Protein AF-A0A5N6YBU3-F1 (afdb_monomer_lite)

Foldseek 3Di:
DDDDDDVVNVVPCCPDDPPPDPWDHGFDDDDDPVQVVQQPDFAFDQDPVGTPTHGDGDDDDDACDPPQNVHWPPDDPLPDDDADAPDDADADPVRFRKDKDKDKDCFWDWGADPVGDTDTGGDHIAMWMWMFGNVQRHDPVSNTPVRIPDIDHDDD

Organism: NCBI:txid656916

Secondary structure (DSSP, 8-state):
------HHHHHT---S-SSSSTTS----PPPPHHHHHHHHSPBP-EETTEE--B--------TTSTTTTTS-----GGG-----TT------TTS--EEEEEEEE-SEEEEE-TT--EEEEE-PPEEEEEEEEGGG-SSGGG-SGGGEEEEE----

pLDDT: mean 75.29, std 13.77, range [30.97, 90.88]

Radius of gyration: 18.03 Å; chains: 1; bounding box: 39×41×57 Å

Structure (mmCIF, N/CA/C/O backbone):
data_AF-A0A5N6YBU3-F1
#
_entry.id   AF-A0A5N6YBU3-F1
#
loop_
_atom_site.group_PDB
_atom_site.id
_atom_site.type_symbol
_atom_site.label_atom_id
_atom_site.label_alt_id
_atom_site.label_comp_id
_atom_site.label_asym_id
_atom_site.label_entity_id
_atom_site.label_seq_id
_atom_site.pdbx_PDB_ins_code
_atom_site.Cartn_x
_atom_site.Cartn_y
_atom_site.Cartn_z
_atom_site.occupancy
_atom_site.B_iso_or_equiv
_atom_site.auth_seq_id
_atom_site.auth_comp_id
_atom_site.auth_asym_id
_atom_site.auth_atom_id
_atom_site.pdbx_PDB_model_num
ATOM 1 N N . MET A 1 1 ? 12.226 -2.577 -41.104 1.00 34.66 1 MET A N 1
ATOM 2 C CA . MET A 1 1 ? 11.332 -1.721 -40.291 1.00 34.66 1 MET A CA 1
ATOM 3 C C . MET A 1 1 ? 10.683 -2.588 -39.222 1.00 34.66 1 MET A C 1
ATOM 5 O O . MET A 1 1 ? 9.949 -3.498 -39.582 1.00 34.66 1 MET A O 1
ATOM 9 N N . ARG A 1 2 ? 11.008 -2.399 -37.935 1.00 35.09 2 ARG A N 1
ATOM 10 C CA . ARG A 1 2 ? 10.290 -3.079 -36.840 1.00 35.09 2 ARG A CA 1
ATOM 11 C C . ARG A 1 2 ? 8.996 -2.299 -36.559 1.00 35.09 2 ARG A C 1
ATOM 13 O O . ARG A 1 2 ? 9.067 -1.072 -36.527 1.00 35.09 2 ARG A O 1
ATOM 20 N N . PRO A 1 3 ? 7.840 -2.957 -36.374 1.00 42.84 3 PRO A N 1
ATOM 21 C CA . PRO A 1 3 ? 6.602 -2.249 -36.081 1.00 42.84 3 PRO A CA 1
ATOM 22 C C . PRO A 1 3 ? 6.704 -1.589 -34.701 1.00 42.84 3 PRO A C 1
ATOM 24 O O . PRO A 1 3 ? 7.035 -2.251 -33.715 1.00 42.84 3 PRO A O 1
ATOM 27 N N . MET A 1 4 ? 6.434 -0.283 -34.640 1.00 42.78 4 MET A N 1
ATOM 28 C CA . MET A 1 4 ? 6.252 0.440 -33.382 1.00 42.78 4 MET A CA 1
ATOM 29 C C . MET A 1 4 ? 5.057 -0.175 -32.651 1.00 42.78 4 MET A C 1
ATOM 31 O O . MET A 1 4 ? 3.922 -0.111 -33.120 1.00 42.78 4 MET A O 1
ATOM 35 N N . ARG A 1 5 ? 5.319 -0.816 -31.511 1.00 48.50 5 ARG A N 1
ATOM 36 C CA . ARG A 1 5 ? 4.268 -1.303 -30.616 1.00 48.50 5 ARG A CA 1
ATOM 37 C C . ARG A 1 5 ? 3.569 -0.093 -30.000 1.00 48.50 5 ARG A C 1
ATOM 39 O O . ARG A 1 5 ? 4.197 0.691 -29.300 1.00 48.50 5 ARG A O 1
ATOM 46 N N . THR A 1 6 ? 2.277 0.055 -30.266 1.00 50.62 6 THR A N 1
ATOM 47 C CA . THR A 1 6 ? 1.421 1.091 -29.673 1.00 50.62 6 THR A CA 1
ATOM 48 C C . THR A 1 6 ? 1.274 0.875 -28.165 1.00 50.62 6 THR A C 1
ATOM 50 O O . THR A 1 6 ? 1.228 -0.273 -27.719 1.00 50.62 6 THR A O 1
ATOM 53 N N . VAL A 1 7 ? 1.115 1.947 -27.382 1.00 52.50 7 VAL A N 1
ATOM 54 C CA . VAL A 1 7 ? 0.921 1.913 -25.913 1.00 52.50 7 VAL A CA 1
ATOM 55 C C . VAL A 1 7 ? -0.183 0.931 -25.491 1.00 52.50 7 VAL A C 1
ATOM 57 O O . VAL A 1 7 ? 0.014 0.148 -24.567 1.00 52.50 7 VAL A O 1
ATOM 60 N N . ASN A 1 8 ? -1.279 0.839 -26.255 1.00 48.62 8 ASN A N 1
ATOM 61 C CA . ASN A 1 8 ? -2.360 -0.134 -26.016 1.00 48.62 8 ASN A CA 1
ATOM 62 C C . ASN A 1 8 ? -1.914 -1.605 -26.068 1.00 48.62 8 ASN A C 1
ATOM 64 O O . ASN A 1 8 ? -2.461 -2.449 -25.360 1.00 48.62 8 ASN A O 1
ATOM 68 N N . SER A 1 9 ? -0.911 -1.930 -26.888 1.00 50.41 9 SER A N 1
ATOM 69 C CA . SER A 1 9 ? -0.344 -3.285 -26.941 1.00 50.41 9 SER A CA 1
ATOM 70 C C . SER A 1 9 ? 0.553 -3.583 -25.737 1.00 50.41 9 SER A C 1
ATOM 72 O O . SER A 1 9 ? 0.762 -4.745 -25.401 1.00 50.41 9 SER A O 1
ATOM 74 N N . TYR A 1 10 ? 1.064 -2.541 -25.077 1.00 53.28 10 TYR A N 1
ATOM 75 C CA . TYR A 1 10 ? 1.872 -2.644 -23.867 1.00 53.28 10 TYR A CA 1
ATOM 76 C C . TYR A 1 10 ? 0.987 -2.719 -22.616 1.00 53.28 10 TYR A C 1
ATOM 78 O O . TYR A 1 10 ? 1.181 -3.608 -21.795 1.00 53.28 10 TYR A O 1
ATOM 86 N N . ALA A 1 11 ? -0.053 -1.881 -22.533 1.00 53.53 11 ALA A N 1
ATOM 87 C CA . ALA A 1 11 ? -1.015 -1.844 -21.424 1.00 53.53 11 ALA A CA 1
ATOM 88 C C . ALA A 1 11 ? -1.747 -3.187 -21.198 1.00 53.53 11 ALA A C 1
ATOM 90 O O . ALA A 1 11 ? -2.041 -3.579 -20.063 1.00 53.53 11 ALA A O 1
ATOM 91 N N . ASN A 1 12 ? -2.000 -3.928 -22.283 1.00 51.22 12 ASN A N 1
ATOM 92 C CA . ASN A 1 12 ? -2.647 -5.242 -22.240 1.00 51.22 12 ASN A CA 1
ATOM 93 C C . ASN A 1 12 ? -1.668 -6.420 -22.118 1.00 51.22 12 ASN A C 1
ATOM 95 O O . ASN A 1 12 ? -2.099 -7.556 -21.931 1.00 51.22 12 ASN A O 1
ATOM 99 N N . ASN A 1 13 ? -0.359 -6.179 -22.197 1.00 54.16 13 ASN A N 1
ATOM 100 C CA . ASN A 1 13 ? 0.655 -7.221 -22.084 1.00 54.16 13 ASN A CA 1
ATOM 101 C C . ASN A 1 13 ? 1.169 -7.285 -20.643 1.00 54.16 13 ASN A C 1
ATOM 103 O O . ASN A 1 13 ? 2.253 -6.797 -20.328 1.00 54.16 13 ASN A O 1
ATOM 107 N N . ILE A 1 14 ? 0.354 -7.871 -19.764 1.00 58.41 14 ILE A N 1
ATOM 108 C CA . ILE A 1 14 ? 0.731 -8.132 -18.372 1.00 58.41 14 ILE A CA 1
ATOM 109 C C . ILE A 1 14 ? 1.801 -9.222 -18.378 1.00 58.41 14 ILE A C 1
ATOM 111 O O . ILE A 1 14 ? 1.506 -10.398 -18.577 1.00 58.41 14 ILE A O 1
ATOM 115 N N . ARG A 1 15 ? 3.061 -8.835 -18.184 1.00 59.09 15 ARG A N 1
ATOM 116 C CA . ARG A 1 15 ? 4.193 -9.775 -18.226 1.00 59.09 15 ARG A CA 1
ATOM 117 C C . ARG A 1 15 ? 4.439 -10.474 -16.901 1.00 59.09 15 ARG A C 1
ATOM 119 O O . ARG A 1 15 ? 5.035 -11.548 -16.876 1.00 59.09 15 ARG A O 1
ATOM 126 N N . VAL A 1 16 ? 4.003 -9.855 -15.809 1.00 61.69 16 VAL A N 1
ATOM 127 C CA . VAL A 1 16 ? 4.132 -10.388 -14.458 1.00 61.69 16 VAL A CA 1
ATOM 128 C C . VAL A 1 16 ? 2.819 -10.137 -13.733 1.00 61.69 16 VAL A C 1
ATOM 130 O O . VAL A 1 16 ? 2.404 -8.995 -13.568 1.00 61.69 16 VAL A O 1
ATOM 133 N N . THR A 1 17 ? 2.144 -11.210 -13.328 1.00 65.88 17 THR A N 1
ATOM 134 C CA . THR A 1 17 ? 0.885 -11.126 -12.584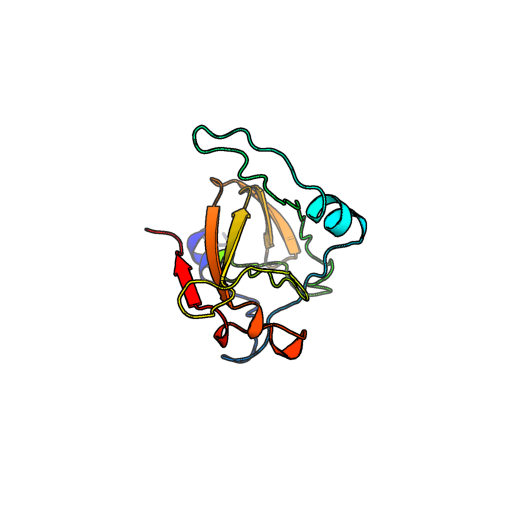 1.00 65.88 17 THR A CA 1
ATOM 135 C C . THR A 1 17 ? 1.106 -11.607 -11.162 1.00 65.88 17 THR A C 1
ATOM 137 O O . THR A 1 17 ? 1.586 -12.721 -10.930 1.00 65.88 17 THR A O 1
ATOM 140 N N . TRP A 1 18 ? 0.733 -10.754 -10.215 1.00 65.94 18 TRP A N 1
ATOM 141 C CA . TRP A 1 18 ? 0.661 -11.076 -8.800 1.00 65.94 18 TRP A CA 1
ATOM 142 C C . TRP A 1 18 ? -0.767 -10.816 -8.313 1.00 65.94 18 TRP A C 1
ATOM 144 O O . TRP A 1 18 ? -1.363 -9.825 -8.732 1.00 65.94 18 TRP A O 1
ATOM 154 N N . PRO A 1 19 ? -1.310 -11.649 -7.417 1.00 65.94 19 PRO A N 1
ATOM 155 C CA . PRO A 1 19 ? -0.798 -12.960 -7.018 1.00 65.94 19 PRO A CA 1
ATOM 156 C C . PRO A 1 19 ? -0.753 -13.962 -8.187 1.00 65.94 19 PRO A C 1
ATOM 158 O O . PRO A 1 19 ? -1.570 -13.907 -9.099 1.00 65.94 19 PRO A O 1
ATOM 161 N N . ARG A 1 20 ? 0.183 -14.924 -8.159 1.00 66.00 20 ARG A N 1
ATOM 162 C CA . ARG A 1 20 ? 0.246 -15.995 -9.184 1.00 66.00 20 ARG A CA 1
ATOM 163 C C . ARG A 1 20 ? -0.940 -16.966 -9.121 1.00 66.00 20 ARG A C 1
ATOM 165 O O . ARG A 1 20 ? -1.159 -17.732 -10.052 1.00 66.00 20 ARG A O 1
ATOM 172 N N . LYS A 1 21 ? -1.655 -16.978 -7.996 1.00 66.56 21 LYS A N 1
ATOM 173 C CA . LYS A 1 21 ? -2.873 -17.757 -7.763 1.00 66.56 21 LYS A CA 1
ATOM 174 C C . LYS A 1 21 ? -4.013 -16.778 -7.533 1.00 66.56 21 LYS A C 1
ATOM 176 O O . LYS A 1 21 ? -3.800 -15.780 -6.861 1.00 66.56 21 LYS A O 1
ATOM 181 N N . GLU A 1 22 ? -5.207 -17.103 -8.008 1.00 60.88 22 GLU A N 1
ATOM 182 C CA . GLU A 1 22 ? -6.394 -16.235 -7.943 1.00 60.88 22 GLU A CA 1
ATOM 183 C C . GLU A 1 22 ? -6.713 -15.719 -6.526 1.00 60.88 22 GLU A C 1
ATOM 185 O O . GLU A 1 22 ? -7.106 -14.571 -6.363 1.00 60.88 22 GLU A O 1
ATOM 190 N N . LYS A 1 23 ? -6.443 -16.527 -5.491 1.00 63.47 23 LYS A N 1
ATOM 191 C CA . LYS A 1 23 ? -6.597 -16.166 -4.066 1.00 63.47 23 LYS A CA 1
ATOM 192 C C . LYS A 1 23 ? -5.270 -15.997 -3.317 1.00 63.47 23 LYS A C 1
ATOM 194 O O . LYS A 1 23 ? -5.202 -16.147 -2.102 1.00 63.47 23 LYS A O 1
ATOM 199 N N . GLY A 1 24 ? -4.171 -15.812 -4.043 1.00 69.19 24 GLY A N 1
ATOM 200 C CA . GLY A 1 24 ? -2.854 -15.642 -3.440 1.00 69.19 24 GLY A CA 1
ATOM 201 C C . GLY A 1 24 ? -2.625 -14.220 -2.930 1.00 69.19 24 GLY A C 1
ATOM 202 O O . 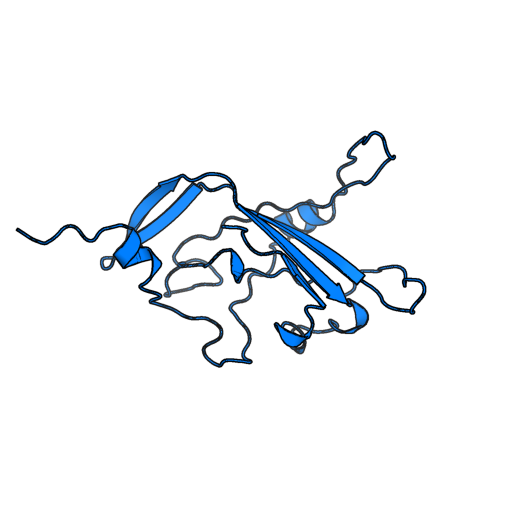GLY A 1 24 ? -3.408 -13.307 -3.176 1.00 69.19 24 GLY A O 1
ATOM 203 N N . LYS A 1 25 ? -1.483 -14.018 -2.276 1.00 77.81 25 LYS A N 1
ATOM 204 C CA . LYS A 1 25 ? -1.006 -12.690 -1.886 1.00 77.81 25 LYS A CA 1
ATOM 205 C C . LYS A 1 25 ? -0.145 -12.075 -2.990 1.00 77.81 25 LYS A C 1
ATOM 207 O O . LYS A 1 25 ? 0.575 -12.790 -3.696 1.00 77.81 25 LYS A O 1
ATOM 212 N N . GLY A 1 26 ? -0.247 -10.757 -3.145 1.00 80.38 26 GLY A N 1
ATOM 213 C CA . GLY A 1 26 ? 0.627 -9.983 -4.022 1.00 80.38 26 GLY A CA 1
ATOM 214 C C . GLY A 1 26 ? 2.046 -9.849 -3.461 1.00 80.38 26 GLY A C 1
ATOM 215 O O . GLY A 1 26 ? 2.421 -10.510 -2.493 1.00 80.38 26 GLY A O 1
ATOM 216 N N . LEU A 1 27 ? 2.835 -8.969 -4.071 1.00 84.81 27 LEU A N 1
ATOM 217 C CA . LEU A 1 27 ? 4.106 -8.538 -3.496 1.00 84.81 27 LEU A CA 1
ATOM 218 C C . LEU A 1 27 ? 3.861 -7.565 -2.335 1.00 84.81 27 LEU A C 1
ATOM 220 O O . LEU A 1 27 ? 2.945 -6.745 -2.397 1.00 84.81 27 LEU A O 1
ATOM 224 N N . PHE A 1 28 ? 4.699 -7.639 -1.300 1.00 87.50 28 PHE A N 1
ATOM 225 C CA . PHE A 1 28 ? 4.609 -6.767 -0.131 1.00 87.50 28 PHE A CA 1
ATOM 226 C C . PHE A 1 28 ? 5.716 -5.729 -0.130 1.00 87.50 28 PHE A C 1
ATOM 228 O O . PHE A 1 28 ? 6.888 -6.075 -0.015 1.00 87.50 28 PHE A O 1
ATOM 235 N N . TYR A 1 29 ? 5.325 -4.460 -0.192 1.00 88.75 29 TYR A N 1
ATOM 236 C CA . TYR A 1 29 ? 6.192 -3.355 0.183 1.00 88.75 29 TYR A CA 1
ATOM 237 C C . TYR A 1 29 ? 5.933 -3.004 1.647 1.00 88.75 29 TYR A C 1
ATOM 239 O O . TYR A 1 29 ? 4.812 -2.651 2.015 1.00 88.75 29 TYR A O 1
ATOM 247 N N . MET A 1 30 ? 6.958 -3.128 2.485 1.00 90.06 30 MET A N 1
ATOM 248 C CA . MET A 1 30 ? 6.916 -2.615 3.850 1.00 90.06 30 MET A CA 1
ATOM 249 C C . MET A 1 30 ? 7.458 -1.192 3.831 1.00 90.06 30 MET A C 1
ATOM 251 O O . MET A 1 30 ? 8.560 -0.982 3.327 1.00 90.06 30 MET A O 1
ATOM 255 N N . LEU A 1 31 ? 6.701 -0.244 4.392 1.00 89.31 31 LEU A N 1
ATOM 256 C CA . LEU A 1 31 ? 7.196 1.117 4.586 1.00 89.31 31 LEU A CA 1
ATOM 257 C C . LEU A 1 31 ? 8.520 1.059 5.352 1.00 89.31 31 LEU A C 1
ATOM 259 O O . LEU A 1 31 ? 8.622 0.402 6.392 1.00 89.31 31 LEU A O 1
ATOM 263 N N . SER A 1 32 ? 9.526 1.757 4.840 1.00 90.69 32 SER A N 1
ATOM 264 C CA . SER A 1 32 ? 10.759 2.017 5.570 1.00 90.69 32 SER A CA 1
ATOM 265 C C . SER A 1 32 ? 10.460 2.790 6.855 1.00 90.69 32 SER A C 1
ATOM 267 O O . SER A 1 32 ? 9.420 3.438 6.984 1.00 90.69 32 SER A O 1
ATOM 269 N N . ASN A 1 33 ? 11.394 2.781 7.808 1.00 90.12 33 ASN A N 1
ATOM 270 C CA . ASN A 1 33 ? 11.218 3.529 9.056 1.00 90.12 33 ASN A CA 1
ATOM 271 C C . ASN A 1 33 ? 10.933 5.018 8.798 1.00 90.12 33 ASN A C 1
ATOM 273 O O . ASN A 1 33 ? 10.076 5.591 9.456 1.00 90.12 33 ASN A O 1
ATOM 277 N N . ALA A 1 34 ? 11.595 5.631 7.812 1.00 89.25 34 ALA A N 1
ATOM 278 C CA . ALA A 1 34 ? 11.366 7.032 7.465 1.00 89.25 34 ALA A CA 1
ATOM 279 C C . ALA A 1 34 ? 9.954 7.271 6.900 1.00 89.25 34 ALA A C 1
ATOM 281 O O . ALA A 1 34 ? 9.272 8.199 7.330 1.00 89.25 34 ALA A O 1
ATOM 282 N N . GLU A 1 35 ? 9.492 6.420 5.979 1.00 90.88 35 GLU A N 1
ATOM 283 C CA . GLU A 1 35 ? 8.136 6.514 5.420 1.00 90.88 35 GLU A CA 1
ATOM 284 C C . GLU A 1 35 ? 7.066 6.233 6.476 1.00 90.88 35 GLU A C 1
ATOM 286 O O . GLU A 1 35 ? 6.026 6.881 6.475 1.00 90.88 35 GLU A O 1
ATOM 291 N N . LEU A 1 36 ? 7.313 5.293 7.391 1.00 89.75 36 LEU A N 1
ATOM 292 C CA . LEU A 1 36 ? 6.402 4.978 8.485 1.00 89.75 36 LEU A CA 1
ATOM 293 C C . LEU A 1 36 ? 6.306 6.131 9.488 1.00 89.75 36 LEU A C 1
ATOM 295 O O . LEU A 1 36 ? 5.208 6.455 9.937 1.00 89.75 36 LEU A O 1
ATOM 299 N N . GLU A 1 37 ? 7.427 6.756 9.846 1.00 88.50 37 GLU A N 1
ATOM 300 C CA . GLU A 1 37 ? 7.412 7.925 10.726 1.00 88.50 37 GLU A CA 1
ATOM 301 C C . GLU A 1 37 ? 6.718 9.116 10.059 1.00 88.50 37 GLU A C 1
ATOM 303 O O . GLU A 1 37 ? 5.907 9.773 10.708 1.00 88.50 37 GLU A O 1
ATOM 308 N N . ALA A 1 38 ? 6.927 9.337 8.757 1.00 86.75 38 ALA A N 1
ATOM 309 C CA . ALA A 1 38 ? 6.140 10.307 7.997 1.00 86.75 38 ALA A CA 1
ATOM 310 C C . ALA A 1 38 ? 4.643 9.946 8.001 1.00 86.75 38 ALA A C 1
ATOM 312 O O . ALA A 1 38 ? 3.807 10.798 8.290 1.00 86.75 38 ALA A O 1
ATOM 313 N N . PHE A 1 39 ? 4.303 8.669 7.793 1.00 88.00 39 PHE A N 1
ATOM 314 C CA . PHE A 1 39 ? 2.919 8.195 7.792 1.00 88.00 39 PHE A CA 1
ATOM 315 C C . PHE A 1 39 ? 2.214 8.395 9.130 1.00 88.00 39 PHE A C 1
ATOM 317 O O . PHE A 1 39 ? 1.018 8.654 9.153 1.00 88.00 39 PHE A O 1
ATOM 324 N N . LYS A 1 40 ? 2.928 8.281 10.254 1.00 86.62 40 LYS A N 1
ATOM 325 C CA . LYS A 1 40 ? 2.369 8.505 11.596 1.00 86.62 40 LYS A CA 1
ATOM 326 C C . LYS A 1 40 ? 2.176 9.985 11.925 1.00 86.62 40 LYS A C 1
ATOM 328 O O . LYS A 1 40 ? 1.442 10.299 12.864 1.00 86.62 40 LYS A O 1
ATOM 333 N N . GLN A 1 41 ? 2.816 10.894 11.191 1.00 84.94 41 GLN A N 1
ATOM 334 C CA . GLN A 1 41 ? 2.657 12.327 11.405 1.00 84.94 41 GLN A CA 1
ATOM 335 C C . GLN A 1 41 ? 1.319 12.791 10.832 1.00 84.94 41 GLN A C 1
ATOM 337 O O . GLN A 1 41 ? 1.124 12.902 9.624 1.00 84.94 41 GLN A O 1
ATOM 342 N N . ARG A 1 42 ? 0.380 13.080 11.736 1.00 80.81 42 ARG A N 1
ATOM 343 C CA . ARG A 1 42 ? -0.922 13.644 11.382 1.00 80.81 42 ARG A CA 1
ATOM 344 C C . ARG A 1 42 ? -0.735 15.047 10.809 1.00 80.81 42 ARG A C 1
ATOM 346 O O . ARG A 1 42 ? -0.251 15.939 11.503 1.00 80.81 42 ARG A O 1
ATOM 353 N N . GLN A 1 43 ? -1.183 15.257 9.580 1.00 77.88 43 GLN A N 1
ATOM 354 C CA . GLN A 1 43 ? -1.264 16.577 8.967 1.00 77.88 43 GLN A CA 1
ATOM 355 C C . GLN A 1 43 ? -2.656 17.157 9.195 1.00 77.88 43 GLN A C 1
ATOM 357 O O . GLN A 1 43 ? -3.662 16.571 8.795 1.00 77.88 43 GLN A O 1
ATOM 362 N N . LEU A 1 44 ? -2.722 18.312 9.854 1.00 71.94 44 LEU A N 1
ATOM 363 C CA . LEU A 1 44 ? -3.978 19.019 10.084 1.00 71.94 44 LEU A CA 1
ATOM 364 C C . LEU A 1 44 ? -4.469 19.607 8.758 1.00 71.94 44 LEU A C 1
ATOM 366 O O . LEU A 1 44 ? -3.809 20.464 8.172 1.00 71.94 44 LEU A O 1
ATOM 370 N N . LEU A 1 45 ? -5.631 19.150 8.297 1.00 65.69 45 LEU A N 1
ATOM 371 C CA . LEU A 1 45 ? -6.361 19.797 7.215 1.00 65.69 45 LEU A CA 1
ATOM 372 C C . LEU A 1 45 ? -7.526 20.551 7.837 1.00 65.69 45 LEU A C 1
ATOM 374 O O . LEU A 1 45 ? -8.496 19.952 8.300 1.00 65.69 45 LEU A O 1
ATOM 378 N N . THR A 1 46 ? -7.432 21.876 7.844 1.00 59.00 46 THR A N 1
ATOM 379 C CA . THR A 1 46 ? -8.540 22.738 8.244 1.00 59.00 46 THR A CA 1
ATOM 380 C C . THR A 1 46 ? -9.587 22.701 7.134 1.00 59.00 46 THR A C 1
ATOM 382 O O . THR A 1 46 ? -9.481 23.421 6.142 1.00 59.00 46 THR A O 1
ATOM 385 N N . THR A 1 47 ? -10.583 21.823 7.255 1.00 60.56 47 THR A N 1
ATOM 386 C CA . THR A 1 47 ? -11.725 21.806 6.332 1.00 60.56 47 THR A CA 1
ATOM 387 C C . THR A 1 47 ? -12.892 22.591 6.924 1.00 60.56 47 THR A C 1
ATOM 389 O O . THR A 1 47 ? -12.988 22.791 8.135 1.00 60.56 47 THR A O 1
ATOM 392 N N . SER A 1 48 ? -13.836 23.003 6.076 1.00 51.62 48 SER A N 1
ATOM 393 C CA . SER A 1 48 ? -15.082 23.665 6.488 1.00 51.62 48 SER A CA 1
ATOM 394 C C . SER A 1 48 ? -15.993 22.800 7.377 1.00 51.62 48 SER A C 1
ATOM 396 O O . SER A 1 48 ? -16.974 23.316 7.908 1.00 51.62 48 SER A O 1
ATOM 398 N N . LYS A 1 49 ? -15.677 21.508 7.567 1.00 58.66 49 LYS A N 1
ATOM 399 C CA . LYS A 1 49 ? -16.395 20.569 8.446 1.00 58.66 49 LYS A CA 1
ATOM 400 C C . LYS A 1 49 ? -15.649 20.237 9.749 1.00 58.66 49 LYS A C 1
ATOM 402 O O . LYS A 1 49 ? -16.189 19.492 10.562 1.00 58.66 49 LYS A O 1
ATOM 407 N N . GLY A 1 50 ? -14.462 20.810 9.971 1.00 58.34 50 GLY A N 1
ATOM 408 C CA . GLY A 1 50 ? -13.610 20.541 11.133 1.00 58.34 50 GLY A CA 1
ATOM 409 C C . GLY A 1 50 ? -12.231 19.980 10.762 1.00 58.34 50 GLY A C 1
ATOM 410 O O . GLY A 1 50 ? -11.829 19.976 9.596 1.00 58.34 50 GLY A O 1
ATOM 411 N N . ASP A 1 51 ? -11.492 19.545 11.786 1.00 57.72 51 ASP A N 1
ATOM 412 C CA . ASP A 1 51 ? -10.164 18.936 11.660 1.00 57.72 51 ASP A CA 1
ATOM 413 C C . ASP A 1 51 ? -10.273 17.441 11.316 1.00 57.72 51 ASP A C 1
ATOM 415 O O . ASP A 1 51 ? -10.345 16.581 12.195 1.00 57.72 51 ASP A O 1
ATOM 419 N N . ASP A 1 52 ? -10.236 17.142 10.020 1.00 62.44 52 ASP A N 1
ATOM 420 C CA . ASP A 1 52 ? -10.261 15.778 9.476 1.00 62.44 52 ASP A CA 1
ATOM 421 C C . ASP A 1 52 ? -8.851 15.169 9.349 1.00 62.44 52 ASP A C 1
ATOM 423 O O . ASP A 1 52 ? -8.670 14.224 8.586 1.00 62.44 52 ASP A O 1
ATOM 427 N N . GLY A 1 53 ? -7.854 15.725 10.062 1.00 65.62 53 GLY A N 1
ATOM 428 C CA . GLY A 1 53 ? -6.415 15.524 9.851 1.00 65.62 53 GLY A CA 1
ATOM 429 C C . GLY A 1 53 ? -5.997 14.192 9.214 1.00 65.62 53 GLY A C 1
ATOM 430 O O . GLY A 1 53 ? -6.365 13.115 9.678 1.00 65.62 53 GLY A O 1
ATOM 431 N N . VAL A 1 54 ? -5.196 14.284 8.155 1.00 76.00 54 VAL A N 1
ATOM 432 C CA . VAL A 1 54 ? -4.828 13.165 7.283 1.00 76.00 54 VAL A CA 1
ATOM 433 C C . VAL A 1 54 ? -3.457 12.602 7.627 1.00 76.00 54 VAL A C 1
ATOM 435 O O . VAL A 1 54 ? -2.574 13.305 8.111 1.00 76.00 54 VAL A O 1
ATOM 438 N N . TYR A 1 55 ? -3.274 11.325 7.321 1.00 81.00 55 TYR A N 1
ATOM 439 C CA . TYR A 1 55 ? -1.997 10.626 7.402 1.00 81.00 55 TYR A CA 1
ATOM 440 C C . TYR A 1 55 ? -1.555 10.297 5.979 1.00 81.00 55 TYR A C 1
ATOM 442 O O . TYR A 1 55 ? -2.352 9.763 5.202 1.00 81.00 55 TYR A O 1
ATOM 450 N N . ASN A 1 56 ? -0.322 10.645 5.609 1.00 81.25 56 ASN A N 1
ATOM 451 C CA . ASN A 1 56 ? 0.187 10.404 4.262 1.00 81.25 56 ASN A CA 1
ATOM 452 C C . ASN A 1 56 ? 1.619 9.878 4.260 1.00 81.25 56 ASN A C 1
ATOM 454 O O . ASN A 1 56 ? 2.417 10.140 5.150 1.00 81.25 56 ASN A O 1
ATOM 458 N N . ALA A 1 57 ? 1.916 9.091 3.235 1.00 84.69 57 ALA A N 1
ATOM 459 C CA . ALA A 1 57 ? 3.254 8.634 2.922 1.00 84.69 57 ALA A CA 1
ATOM 460 C C . ALA A 1 57 ? 3.408 8.654 1.408 1.00 84.69 57 ALA A C 1
ATOM 462 O O . ALA A 1 57 ? 2.521 8.202 0.680 1.00 84.69 57 ALA A O 1
ATOM 463 N N . SER A 1 58 ? 4.543 9.171 0.956 1.00 83.56 58 SER A N 1
ATOM 464 C CA . SER A 1 58 ? 4.942 9.129 -0.444 1.00 83.56 58 SER A CA 1
ATOM 465 C C . SER A 1 58 ? 5.945 8.005 -0.612 1.00 83.56 58 SER A C 1
ATOM 467 O O . SER A 1 58 ? 7.008 8.034 0.003 1.00 83.56 58 SER A O 1
ATOM 469 N N . ILE A 1 59 ? 5.595 7.031 -1.444 1.00 86.06 59 ILE A N 1
ATOM 470 C CA . ILE A 1 59 ? 6.451 5.890 -1.754 1.00 86.06 59 ILE A CA 1
ATOM 471 C C . ILE A 1 59 ? 6.910 5.991 -3.204 1.00 86.06 59 ILE A C 1
ATOM 473 O O . ILE A 1 59 ? 6.136 6.378 -4.083 1.00 86.06 59 ILE A O 1
ATOM 477 N N . ARG A 1 60 ? 8.165 5.625 -3.461 1.00 84.31 60 ARG A N 1
ATOM 478 C CA . ARG A 1 60 ? 8.706 5.507 -4.815 1.00 84.31 60 ARG A CA 1
ATOM 479 C C . ARG A 1 60 ? 9.187 4.082 -5.028 1.00 84.31 60 ARG A C 1
ATOM 481 O O . ARG A 1 60 ? 10.051 3.592 -4.309 1.00 84.31 60 ARG A O 1
ATOM 488 N N . LEU A 1 61 ? 8.582 3.418 -6.003 1.00 82.50 61 LEU A N 1
ATOM 489 C CA . LEU A 1 61 ? 8.822 2.019 -6.318 1.00 82.50 61 LEU A CA 1
ATOM 490 C C . LEU A 1 61 ? 9.699 1.939 -7.569 1.00 82.50 61 LEU A C 1
ATOM 492 O O . LEU A 1 61 ? 9.244 2.260 -8.661 1.00 82.50 61 LEU A O 1
ATOM 496 N N . GLU A 1 62 ? 10.956 1.535 -7.396 1.00 81.44 62 GLU A N 1
ATOM 497 C CA . GLU A 1 62 ? 11.938 1.469 -8.485 1.00 81.44 62 GLU A CA 1
ATOM 498 C C . GLU A 1 62 ? 12.008 0.070 -9.121 1.00 81.44 62 GLU A C 1
ATOM 500 O O . GLU A 1 62 ? 11.953 -0.936 -8.398 1.00 81.44 62 GLU A O 1
ATOM 505 N N . PRO A 1 63 ? 12.208 -0.038 -10.449 1.00 78.56 63 PRO A N 1
ATOM 506 C CA . PRO A 1 63 ? 12.591 -1.295 -11.084 1.00 78.56 63 PRO A CA 1
ATOM 507 C C . PRO A 1 63 ? 13.838 -1.893 -10.421 1.00 78.56 63 PRO A C 1
ATOM 509 O O . PRO A 1 63 ? 14.781 -1.183 -10.075 1.00 78.56 63 PRO A O 1
ATOM 512 N N . GLY A 1 64 ? 13.855 -3.209 -10.209 1.00 78.12 64 GLY A N 1
ATOM 513 C CA . GLY A 1 64 ? 14.991 -3.875 -9.561 1.00 78.12 64 GLY A CA 1
ATOM 514 C C . GLY A 1 64 ? 15.003 -3.803 -8.026 1.00 78.12 64 GLY A C 1
ATOM 515 O O . GLY A 1 64 ? 15.667 -4.617 -7.381 1.00 78.12 64 GLY A O 1
ATOM 516 N N . ALA A 1 65 ? 14.276 -2.856 -7.424 1.00 83.81 65 ALA A N 1
ATOM 517 C CA . ALA A 1 65 ? 14.219 -2.687 -5.976 1.00 83.81 65 ALA A CA 1
ATOM 518 C C . ALA A 1 65 ? 13.184 -3.618 -5.327 1.00 83.81 65 ALA A C 1
ATOM 520 O O . ALA A 1 65 ? 12.344 -4.231 -5.991 1.00 83.81 65 ALA A O 1
ATOM 521 N N . SER A 1 66 ? 13.232 -3.731 -3.998 1.00 82.19 66 SER A N 1
ATOM 522 C CA . SER A 1 66 ? 12.150 -4.363 -3.237 1.00 82.19 66 SER A CA 1
ATOM 523 C C . SER A 1 66 ? 10.830 -3.607 -3.486 1.00 82.19 66 SER A C 1
ATOM 525 O O . SER A 1 66 ? 10.838 -2.378 -3.440 1.00 82.19 66 SER A O 1
ATOM 527 N N . PRO A 1 67 ? 9.705 -4.294 -3.757 1.00 84.56 67 PRO A N 1
ATOM 528 C CA . PRO A 1 67 ? 9.501 -5.735 -3.603 1.00 84.56 67 PRO A CA 1
ATOM 529 C C . PRO A 1 67 ? 9.677 -6.553 -4.895 1.00 84.56 67 PRO A C 1
ATOM 531 O O . PRO A 1 67 ? 9.404 -7.752 -4.903 1.00 84.56 67 PRO A O 1
ATOM 534 N N . PHE A 1 68 ? 10.108 -5.936 -5.995 1.00 82.25 68 PHE A N 1
ATOM 535 C CA . PHE A 1 68 ? 10.211 -6.582 -7.307 1.00 82.25 68 PHE A CA 1
ATOM 536 C C . PHE A 1 68 ? 11.471 -7.441 -7.465 1.00 82.25 68 PHE A C 1
ATOM 538 O O . PHE A 1 68 ? 11.443 -8.444 -8.187 1.00 82.25 68 PHE A O 1
ATOM 545 N N . GLY A 1 69 ? 12.570 -7.069 -6.798 1.00 80.62 69 GLY A N 1
ATOM 546 C CA . GLY A 1 69 ? 13.863 -7.748 -6.915 1.00 80.62 69 GLY A CA 1
ATOM 547 C C . GLY A 1 69 ? 14.306 -7.846 -8.384 1.00 80.62 69 GLY A C 1
ATOM 548 O O . GLY A 1 69 ? 14.187 -6.867 -9.108 1.00 80.62 69 GLY A O 1
ATOM 549 N N . PRO A 1 70 ? 14.749 -9.011 -8.897 1.00 76.25 70 PRO A N 1
ATOM 550 C CA . PRO A 1 70 ? 15.148 -9.145 -10.304 1.00 76.25 70 PRO A CA 1
ATOM 551 C C . PRO A 1 70 ? 13.973 -9.084 -11.304 1.00 76.25 70 PRO A C 1
ATOM 553 O O . PRO A 1 70 ? 14.207 -9.183 -12.515 1.00 76.25 70 PRO A O 1
ATOM 556 N N . GLY A 1 71 ? 12.730 -9.001 -10.815 1.00 74.12 71 GLY A N 1
ATOM 557 C CA . GLY A 1 71 ? 11.510 -8.878 -11.608 1.00 74.12 71 GLY A CA 1
ATOM 558 C C . GLY A 1 71 ? 11.264 -7.461 -12.137 1.00 74.12 71 GLY A C 1
ATOM 559 O O . GLY A 1 71 ? 12.056 -6.549 -11.926 1.00 74.12 71 GLY A O 1
ATOM 560 N N . ARG A 1 72 ? 10.145 -7.287 -12.848 1.00 73.94 72 ARG A N 1
ATOM 561 C CA . ARG A 1 72 ? 9.722 -5.996 -13.414 1.00 73.94 72 ARG A CA 1
ATOM 562 C C . ARG A 1 72 ? 8.789 -5.260 -12.455 1.00 73.94 72 ARG A C 1
ATOM 564 O O . ARG A 1 72 ? 7.944 -5.900 -11.827 1.00 73.94 72 ARG A O 1
ATOM 571 N N . ALA A 1 73 ? 8.901 -3.936 -12.412 1.00 72.94 73 ALA A N 1
ATOM 572 C CA . ALA A 1 73 ? 8.028 -3.042 -11.648 1.00 72.94 73 ALA A CA 1
ATOM 573 C C . ALA A 1 73 ? 6.766 -2.631 -12.437 1.00 72.94 73 ALA A C 1
ATOM 575 O O . ALA A 1 73 ? 6.344 -1.482 -12.402 1.00 72.94 73 ALA A O 1
ATOM 576 N N . ASP A 1 74 ? 6.151 -3.573 -13.158 1.00 72.50 74 ASP A N 1
ATOM 577 C CA . ASP A 1 74 ? 4.928 -3.316 -13.926 1.00 72.50 74 ASP A CA 1
ATOM 578 C C . ASP A 1 74 ? 3.706 -3.454 -12.993 1.00 72.50 74 ASP A C 1
ATOM 580 O O . ASP A 1 74 ? 3.130 -4.537 -12.857 1.00 72.50 74 ASP A O 1
ATOM 584 N N . VAL A 1 75 ? 3.331 -2.375 -12.295 1.00 72.88 75 VAL A N 1
ATOM 585 C CA . VAL A 1 75 ? 2.246 -2.385 -11.295 1.00 72.88 75 VAL A CA 1
ATOM 586 C C . VAL A 1 75 ? 0.977 -1.753 -11.853 1.00 72.88 75 VAL A C 1
ATOM 588 O O . VAL A 1 75 ? 0.956 -0.588 -12.229 1.00 72.88 75 VAL A O 1
ATOM 591 N N . ARG A 1 76 ? -0.135 -2.495 -11.833 1.00 73.00 76 ARG A N 1
ATOM 592 C CA . ARG A 1 76 ? -1.454 -1.909 -12.090 1.00 73.00 76 ARG A CA 1
ATOM 593 C C . ARG A 1 76 ? -1.954 -1.213 -10.837 1.00 73.00 76 ARG A C 1
ATOM 595 O O . ARG A 1 76 ? -2.204 -1.861 -9.822 1.00 73.00 76 ARG A O 1
ATOM 602 N N . ILE A 1 77 ? -2.157 0.095 -10.928 1.00 72.75 77 ILE A N 1
ATOM 603 C CA . ILE A 1 77 ? -2.544 0.914 -9.779 1.00 72.75 77 ILE A CA 1
ATOM 604 C C . ILE A 1 77 ? -3.837 0.418 -9.108 1.00 72.75 77 ILE A C 1
ATOM 606 O O . ILE A 1 77 ? -3.902 0.330 -7.885 1.00 72.75 77 ILE A O 1
ATOM 610 N N . ASN A 1 78 ? -4.820 -0.055 -9.889 1.00 71.94 78 ASN A N 1
ATOM 611 C CA . ASN A 1 78 ? -6.082 -0.621 -9.382 1.00 71.94 78 ASN A CA 1
ATOM 612 C C . ASN A 1 78 ? -5.931 -1.926 -8.570 1.00 71.94 78 ASN A C 1
ATOM 614 O O . ASN A 1 78 ? -6.893 -2.366 -7.934 1.00 71.94 78 ASN A O 1
ATOM 618 N N . GLN A 1 79 ? -4.742 -2.529 -8.544 1.00 75.00 79 GLN A N 1
ATOM 619 C CA . GLN A 1 79 ? -4.413 -3.718 -7.754 1.00 75.00 79 GLN A CA 1
ATOM 620 C C . GLN A 1 79 ? -3.614 -3.390 -6.486 1.00 75.00 79 GLN A C 1
ATOM 622 O O . GLN A 1 79 ? -3.431 -4.265 -5.642 1.00 75.00 79 GLN A O 1
ATOM 627 N N . VAL A 1 80 ? -3.175 -2.140 -6.311 1.00 80.12 80 VAL A N 1
ATOM 628 C CA . VAL A 1 80 ? -2.461 -1.713 -5.104 1.00 80.12 80 VAL A CA 1
ATOM 629 C C . VAL A 1 80 ? -3.434 -1.648 -3.926 1.00 80.12 80 VAL A C 1
ATOM 631 O O . VAL A 1 80 ? -4.568 -1.176 -4.049 1.00 80.12 80 VAL A O 1
ATOM 634 N N . ARG A 1 81 ? -2.997 -2.155 -2.772 1.00 84.88 81 ARG A N 1
ATOM 635 C CA . ARG A 1 81 ? -3.726 -2.133 -1.498 1.00 84.88 81 ARG A CA 1
ATOM 636 C C . ARG A 1 81 ? -2.772 -1.723 -0.379 1.00 84.88 81 ARG A C 1
ATOM 638 O O . ARG A 1 81 ? -1.572 -1.968 -0.472 1.00 84.88 81 ARG A O 1
ATOM 645 N N . LEU A 1 82 ? -3.326 -1.137 0.677 1.00 87.38 82 LEU A N 1
ATOM 646 C CA . LEU A 1 82 ? -2.628 -0.783 1.913 1.00 87.38 82 LEU A CA 1
ATOM 647 C C . LEU A 1 82 ? -3.291 -1.495 3.094 1.00 87.38 82 LEU A C 1
ATOM 649 O O . LEU A 1 82 ? -4.491 -1.348 3.315 1.0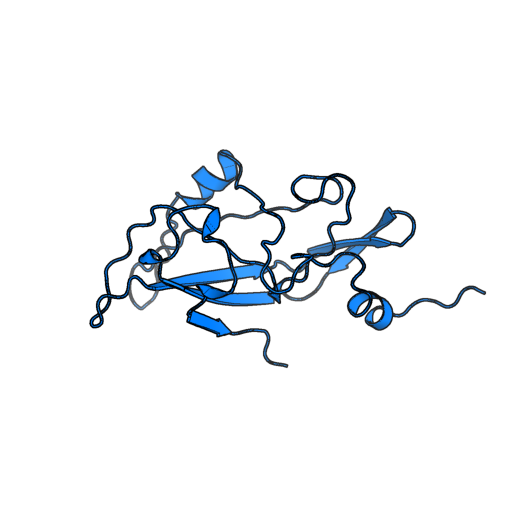0 87.38 82 LEU A O 1
ATOM 653 N N . TRP A 1 83 ? -2.490 -2.201 3.881 1.00 89.00 83 TRP A N 1
ATOM 654 C CA . TRP A 1 83 ? -2.934 -2.861 5.104 1.00 89.00 83 TRP A CA 1
ATOM 655 C C . TRP A 1 83 ? -2.239 -2.227 6.304 1.00 89.00 83 TRP A C 1
ATOM 657 O O . TRP A 1 83 ? -1.018 -2.083 6.301 1.00 89.00 83 TRP A O 1
ATOM 667 N N . LEU A 1 84 ? -3.007 -1.852 7.328 1.00 88.06 84 LEU A N 1
ATOM 668 C CA . LEU A 1 84 ? -2.486 -1.284 8.570 1.00 88.06 84 LEU A CA 1
ATOM 669 C C . LEU A 1 84 ? -2.775 -2.247 9.719 1.00 88.06 84 LEU A C 1
ATOM 671 O O . LEU A 1 84 ? -3.928 -2.452 10.095 1.00 88.06 84 LEU A O 1
ATOM 675 N N . LEU A 1 85 ? -1.719 -2.826 10.283 1.00 87.44 85 LEU A N 1
ATOM 676 C CA . LEU A 1 85 ? -1.827 -3.701 11.447 1.00 87.44 85 LEU A CA 1
ATOM 677 C C . LEU A 1 85 ? -1.960 -2.882 12.731 1.00 87.44 85 LEU A C 1
ATOM 679 O O . LEU A 1 85 ? -1.270 -1.880 12.911 1.00 87.44 85 LEU A O 1
ATOM 683 N N . GLY A 1 86 ? -2.835 -3.329 13.635 1.00 82.88 86 GLY A N 1
ATOM 684 C CA . GLY A 1 86 ? -2.988 -2.729 14.965 1.00 82.88 86 GLY A CA 1
ATOM 685 C C . GLY A 1 86 ? -3.625 -1.336 14.978 1.00 82.88 86 GLY A C 1
ATOM 686 O O . GLY A 1 86 ? -3.557 -0.644 15.993 1.00 82.88 86 GLY A O 1
ATOM 687 N N . VAL A 1 87 ? -4.248 -0.901 13.877 1.00 84.88 87 VAL A N 1
ATOM 688 C CA . VAL A 1 87 ? -4.914 0.403 13.823 1.00 84.88 87 VAL A CA 1
ATOM 689 C C . VAL A 1 87 ? -6.163 0.418 14.718 1.00 84.88 87 VAL A C 1
ATOM 691 O O . VAL A 1 87 ? -7.067 -0.415 14.606 1.00 84.88 87 VAL A O 1
ATOM 694 N N . GLY A 1 88 ? -6.223 1.385 15.632 1.00 82.62 88 GLY A N 1
ATOM 695 C CA . GLY A 1 88 ? -7.367 1.585 16.517 1.00 82.62 88 GLY A CA 1
ATOM 696 C C . GLY A 1 88 ? -8.478 2.361 15.817 1.00 82.62 88 GLY A C 1
ATOM 697 O O . GLY A 1 88 ? -8.428 3.585 15.758 1.00 82.62 88 GLY A O 1
ATOM 698 N N . VAL A 1 89 ? -9.499 1.662 15.318 1.00 85.50 89 VAL A N 1
ATOM 699 C CA . VAL A 1 89 ? -10.693 2.276 14.711 1.00 85.50 89 VAL A CA 1
ATOM 700 C C . VAL A 1 89 ? -11.904 2.063 15.620 1.00 85.50 89 VAL A C 1
ATOM 702 O O . VAL A 1 89 ? -12.127 0.957 16.125 1.00 85.50 89 VAL A O 1
ATOM 705 N N . LYS A 1 90 ? -12.681 3.131 15.853 1.00 87.44 90 LYS A N 1
ATOM 706 C CA . LYS A 1 90 ? -13.948 3.050 16.595 1.00 87.44 90 LYS A CA 1
ATOM 707 C C . LYS A 1 90 ? -14.963 2.245 15.786 1.00 87.44 90 LYS A C 1
ATOM 70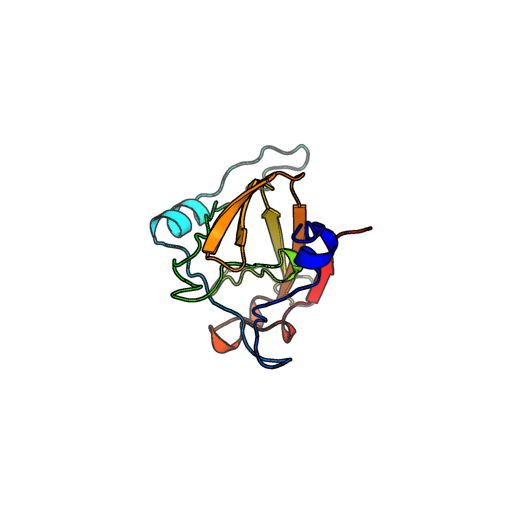9 O O . LYS A 1 90 ? -15.053 2.408 14.574 1.00 87.44 90 LYS A O 1
ATOM 714 N N . ALA A 1 91 ? -15.712 1.385 16.465 1.00 88.44 91 ALA A N 1
ATOM 715 C CA . ALA A 1 91 ? -16.758 0.613 15.815 1.00 88.44 91 ALA A CA 1
ATOM 716 C C . ALA A 1 91 ? -17.917 1.519 15.368 1.00 88.44 91 ALA A C 1
ATOM 718 O O . ALA A 1 91 ? -18.254 2.481 16.062 1.00 88.44 91 ALA A O 1
ATOM 719 N N . ASP A 1 92 ? -18.518 1.198 14.225 1.00 84.94 92 ASP A N 1
ATOM 720 C CA . ASP A 1 92 ? -19.771 1.794 13.772 1.00 84.94 92 ASP A CA 1
ATOM 721 C C . ASP A 1 92 ? -20.976 1.259 14.574 1.00 84.94 92 ASP A C 1
ATOM 723 O O . ASP A 1 92 ? -20.841 0.413 15.463 1.00 84.94 92 ASP A O 1
ATOM 727 N N . ASN A 1 93 ? -22.182 1.727 14.240 1.00 85.56 93 ASN A N 1
ATOM 728 C CA . ASN A 1 93 ? -23.423 1.299 14.899 1.00 85.56 93 ASN A CA 1
ATOM 729 C C . ASN A 1 93 ? -23.717 -0.209 14.752 1.00 85.56 93 ASN A C 1
ATOM 731 O O . ASN A 1 93 ? -24.534 -0.742 15.498 1.00 85.56 93 ASN A O 1
ATOM 735 N N . ALA A 1 94 ? -23.071 -0.893 13.803 1.00 85.62 94 ALA A N 1
ATOM 736 C CA . ALA A 1 94 ? -23.171 -2.333 13.580 1.00 85.62 94 ALA A CA 1
ATOM 737 C C . ALA A 1 94 ? -21.983 -3.111 14.186 1.00 85.62 94 ALA A C 1
ATOM 739 O O . ALA A 1 94 ? -21.846 -4.310 13.946 1.00 85.62 94 ALA A O 1
ATOM 740 N N . GLY A 1 95 ? -21.109 -2.456 14.959 1.00 84.75 95 GLY A N 1
ATOM 741 C CA . GLY A 1 95 ? -19.945 -3.076 15.595 1.00 84.75 95 GLY A CA 1
ATOM 742 C C . GLY A 1 95 ? -18.728 -3.258 14.677 1.00 84.75 95 GLY A C 1
ATOM 743 O O . GLY A 1 95 ? -17.735 -3.859 15.092 1.00 84.75 95 GLY A O 1
ATOM 744 N N . ARG A 1 96 ? -18.762 -2.754 13.439 1.00 84.94 96 ARG A N 1
ATOM 745 C CA . ARG A 1 96 ? -17.696 -2.927 12.438 1.00 84.94 96 ARG A CA 1
ATOM 746 C C . ARG A 1 96 ? -16.633 -1.846 12.587 1.00 84.94 96 ARG A C 1
ATOM 748 O O . ARG A 1 96 ? -16.953 -0.681 12.798 1.00 84.94 96 ARG A O 1
ATOM 755 N N . LYS A 1 97 ? -15.359 -2.204 12.419 1.00 89.00 97 LYS A N 1
ATOM 756 C CA . LYS A 1 97 ? -14.225 -1.269 12.501 1.00 89.00 97 LYS A CA 1
ATOM 757 C C . LYS A 1 97 ? -13.723 -0.925 11.100 1.00 89.00 97 LYS A C 1
ATOM 759 O O . LYS A 1 97 ? -12.701 -1.432 10.649 1.00 89.00 97 LYS A O 1
ATOM 764 N N . GLN A 1 98 ? -14.500 -0.118 10.388 1.00 86.81 98 GLN A N 1
ATOM 765 C CA . GLN A 1 98 ? -14.273 0.195 8.977 1.00 86.81 98 GLN A CA 1
ATOM 766 C C . GLN A 1 98 ? -13.203 1.276 8.792 1.00 86.81 98 GLN A C 1
ATOM 768 O O . GLN A 1 98 ? -13.294 2.350 9.383 1.00 86.81 98 GLN A O 1
ATOM 773 N N . LEU A 1 99 ? -12.207 1.006 7.945 1.00 86.69 99 LEU A N 1
ATOM 774 C CA . LEU A 1 99 ? -11.196 1.978 7.541 1.00 86.69 99 LEU A CA 1
ATOM 775 C C . LEU A 1 99 ? -11.259 2.220 6.032 1.00 86.69 99 LEU A C 1
ATOM 777 O O . LEU A 1 99 ? -11.061 1.298 5.241 1.00 86.69 99 LEU A O 1
ATOM 781 N N . MET A 1 100 ? -11.475 3.480 5.654 1.00 86.56 100 MET A N 1
ATOM 782 C CA . MET A 1 100 ? -11.371 3.950 4.275 1.00 86.56 100 MET A CA 1
ATOM 783 C C . MET A 1 100 ? -9.917 4.304 3.958 1.00 86.56 100 MET A C 1
ATOM 785 O O . MET A 1 100 ? -9.314 5.141 4.630 1.00 86.56 100 MET A O 1
ATOM 789 N N . VAL A 1 101 ? -9.374 3.712 2.901 1.00 85.81 101 VAL A N 1
ATOM 790 C CA . VAL A 1 101 ? -8.043 4.017 2.379 1.00 85.81 101 VAL A CA 1
ATOM 791 C C . VAL A 1 101 ? -8.182 4.729 1.043 1.00 85.81 101 VAL A C 1
ATOM 793 O O . VAL A 1 101 ? -8.911 4.274 0.163 1.00 85.81 101 VAL A O 1
ATOM 796 N N . LYS A 1 102 ? -7.428 5.819 0.877 1.00 85.56 102 LYS A N 1
ATOM 797 C CA . LYS A 1 102 ? -7.289 6.547 -0.386 1.00 85.56 102 LYS A CA 1
ATOM 798 C C . LYS A 1 102 ? -5.846 6.449 -0.863 1.00 85.56 102 LYS A C 1
ATOM 800 O O . LYS A 1 102 ? -4.930 6.769 -0.112 1.00 85.56 102 LYS A O 1
ATOM 805 N N . ILE A 1 103 ? -5.658 6.007 -2.099 1.00 83.81 103 ILE A N 1
ATOM 806 C CA . ILE A 1 103 ? -4.358 5.916 -2.761 1.00 83.81 103 ILE A CA 1
ATOM 807 C C . ILE A 1 103 ? -4.386 6.883 -3.938 1.00 83.81 103 ILE A C 1
ATOM 809 O O . ILE A 1 103 ? -5.229 6.750 -4.824 1.00 83.81 103 ILE A O 1
ATOM 813 N N . ALA A 1 104 ? -3.461 7.837 -3.929 1.00 83.25 104 ALA A N 1
ATOM 814 C CA . ALA A 1 104 ? -3.219 8.740 -5.042 1.00 83.25 104 ALA A CA 1
ATOM 815 C C . ALA A 1 104 ? -1.930 8.323 -5.746 1.00 83.25 104 ALA A C 1
ATOM 817 O O . ALA A 1 104 ? -0.895 8.117 -5.111 1.00 83.25 104 ALA A O 1
ATOM 818 N N . TYR A 1 105 ? -2.002 8.210 -7.063 1.00 80.50 105 TYR A N 1
ATOM 819 C CA . TYR A 1 105 ? -0.874 7.903 -7.916 1.00 80.50 105 TYR A CA 1
ATOM 820 C C . TYR A 1 105 ? -0.516 9.135 -8.733 1.00 80.50 105 TYR A C 1
ATOM 822 O O . TYR A 1 105 ? -1.337 9.607 -9.513 1.00 80.50 105 TYR A O 1
ATOM 830 N N . ALA A 1 106 ? 0.690 9.667 -8.521 1.00 77.75 106 ALA A N 1
ATOM 831 C CA . ALA A 1 106 ? 1.101 10.987 -9.007 1.00 77.75 106 ALA A CA 1
ATOM 832 C C . ALA A 1 106 ? 1.270 11.085 -10.533 1.00 77.75 106 ALA A C 1
ATOM 834 O O . ALA A 1 106 ? 1.432 12.186 -11.047 1.00 77.75 106 ALA A O 1
ATOM 835 N N . GLY A 1 107 ? 1.232 9.952 -11.240 1.00 75.19 107 GLY A N 1
ATOM 836 C CA . GLY A 1 107 ? 1.179 9.905 -12.697 1.00 75.19 107 GLY A CA 1
ATOM 837 C C . GLY A 1 107 ? 2.512 10.068 -13.418 1.00 75.19 107 GLY A C 1
ATOM 838 O O . GLY A 1 107 ? 2.529 10.014 -14.638 1.00 75.19 107 GLY A O 1
ATOM 839 N N . ASN A 1 108 ? 3.625 10.221 -12.695 1.00 79.31 108 ASN A N 1
ATOM 840 C CA . ASN A 1 108 ? 4.969 10.138 -13.266 1.00 79.31 108 ASN A CA 1
ATOM 841 C C . ASN A 1 108 ? 5.510 8.728 -13.078 1.00 79.31 108 ASN A C 1
ATOM 843 O O . ASN A 1 108 ? 5.669 8.265 -11.946 1.00 79.31 108 ASN A O 1
ATOM 847 N N . GLU A 1 109 ? 5.806 8.070 -14.186 1.00 76.19 109 GLU A N 1
ATOM 848 C CA . GLU A 1 109 ? 6.069 6.645 -14.207 1.00 76.19 109 GLU A CA 1
ATOM 849 C C . GLU A 1 109 ? 7.299 6.299 -15.059 1.00 76.19 109 GLU A C 1
ATOM 851 O O . GLU A 1 109 ? 7.607 6.959 -16.056 1.00 76.19 109 GLU A O 1
ATOM 856 N N . THR A 1 110 ? 7.944 5.185 -14.708 1.00 76.44 110 THR A N 1
ATOM 857 C CA . THR A 1 110 ? 9.032 4.583 -15.483 1.00 76.44 110 THR A CA 1
ATOM 858 C C . THR A 1 110 ? 8.700 3.116 -15.750 1.00 76.44 110 THR A C 1
ATOM 860 O O . THR A 1 110 ? 8.714 2.311 -14.820 1.00 76.44 110 THR A O 1
ATOM 863 N N . LEU A 1 111 ? 8.429 2.740 -17.009 1.00 74.06 111 LEU A N 1
ATOM 864 C CA . LEU A 1 111 ? 8.325 1.324 -17.407 1.00 74.06 111 LEU A CA 1
ATOM 865 C C . LEU A 1 111 ? 9.636 0.822 -17.991 1.00 74.06 111 LEU A C 1
ATOM 867 O O . LEU A 1 111 ? 10.353 1.543 -18.679 1.00 74.06 111 LEU A O 1
ATOM 871 N N . GLU A 1 112 ? 9.887 -0.473 -17.837 1.00 75.94 112 GLU A N 1
ATOM 872 C CA . GLU A 1 112 ? 10.957 -1.143 -18.568 1.00 75.94 112 GLU A CA 1
ATOM 873 C C . GLU A 1 112 ? 10.443 -1.763 -19.874 1.00 75.94 112 GLU A C 1
ATOM 875 O O . GLU A 1 112 ? 9.501 -2.570 -19.895 1.00 75.94 112 GLU A O 1
ATOM 880 N N . ASN A 1 113 ? 11.123 -1.483 -20.988 1.00 74.44 113 ASN A N 1
ATOM 881 C CA . ASN A 1 113 ? 10.857 -2.164 -22.252 1.00 74.44 113 ASN A CA 1
ATOM 882 C C . ASN A 1 113 ? 11.309 -3.650 -22.221 1.00 74.44 113 ASN A C 1
ATOM 884 O O . ASN A 1 113 ? 11.827 -4.152 -21.217 1.00 74.44 113 ASN A O 1
ATOM 888 N N . THR A 1 114 ? 11.119 -4.419 -23.302 1.00 75.06 114 THR A N 1
ATOM 889 C CA . THR A 1 114 ? 11.574 -5.831 -23.355 1.00 75.06 114 THR A CA 1
ATOM 890 C C . THR A 1 114 ? 13.073 -6.004 -23.095 1.00 75.06 114 THR A C 1
ATOM 892 O O . THR A 1 114 ? 13.471 -7.042 -22.577 1.00 75.06 114 THR A O 1
ATOM 895 N N . GLU A 1 115 ? 13.871 -4.980 -23.381 1.00 81.88 115 GLU A N 1
ATOM 896 C CA . GLU A 1 115 ? 15.330 -4.934 -23.253 1.00 81.88 115 GLU A CA 1
ATOM 897 C C . GLU A 1 115 ? 15.793 -4.293 -21.925 1.00 81.88 115 GLU A C 1
ATOM 899 O O . GLU A 1 115 ? 16.982 -4.051 -21.756 1.00 81.88 115 GLU A O 1
ATOM 904 N N . ARG A 1 116 ? 14.877 -4.040 -20.971 1.00 76.75 116 ARG A N 1
ATOM 905 C CA . ARG A 1 116 ? 15.126 -3.323 -19.697 1.00 76.75 116 ARG A CA 1
ATOM 906 C C . ARG A 1 116 ? 15.559 -1.863 -19.857 1.00 76.75 116 ARG A C 1
ATOM 908 O O . ARG A 1 116 ? 16.154 -1.283 -18.957 1.00 76.75 116 ARG A O 1
ATOM 915 N N . GLN A 1 117 ? 15.241 -1.243 -20.987 1.00 82.12 117 GLN A N 1
ATOM 916 C CA . GLN A 1 117 ? 15.426 0.197 -21.123 1.00 82.12 117 GLN A CA 1
ATOM 917 C C . GLN A 1 117 ? 14.273 0.918 -20.428 1.00 82.12 117 GLN A C 1
ATOM 919 O O . GLN A 1 117 ? 13.108 0.567 -20.649 1.00 82.12 117 GLN A O 1
ATOM 924 N N . ALA A 1 118 ? 14.615 1.910 -19.610 1.00 80.44 118 ALA A N 1
ATOM 925 C CA . ALA A 1 118 ? 13.661 2.785 -18.948 1.00 80.44 118 ALA A CA 1
ATOM 926 C C . ALA A 1 118 ? 12.941 3.665 -19.980 1.00 80.44 118 ALA A C 1
ATOM 928 O O . ALA A 1 118 ? 13.572 4.290 -20.833 1.00 80.44 118 ALA A O 1
ATOM 929 N N . LEU A 1 119 ? 11.617 3.692 -19.898 1.00 79.31 119 LEU A N 1
ATOM 930 C CA . LEU A 1 119 ? 10.735 4.554 -20.666 1.00 79.31 119 LEU A CA 1
ATOM 931 C C . LEU A 1 119 ? 9.930 5.386 -19.675 1.00 79.31 119 LEU A C 1
ATOM 933 O O . LEU A 1 119 ? 9.145 4.838 -18.901 1.00 79.31 119 LEU A O 1
ATOM 937 N N . GLU A 1 120 ? 10.139 6.694 -19.708 1.00 82.38 120 GLU A N 1
ATOM 938 C CA . GLU A 1 120 ? 9.411 7.637 -18.866 1.00 82.38 120 GLU A CA 1
ATOM 939 C C . GLU A 1 120 ? 8.087 8.019 -19.522 1.00 82.38 120 GLU A C 1
ATOM 941 O O . GLU A 1 120 ? 8.003 8.217 -20.738 1.00 82.38 120 GLU A O 1
ATOM 946 N N . PHE A 1 121 ? 7.045 8.132 -18.710 1.00 77.19 121 PHE A N 1
ATOM 947 C CA . PHE A 1 121 ? 5.751 8.627 -19.142 1.00 77.19 121 PHE A CA 1
ATOM 948 C C . PHE A 1 121 ? 5.069 9.392 -18.019 1.00 77.19 121 PHE A C 1
ATOM 950 O O . PHE A 1 121 ? 5.352 9.201 -16.836 1.00 77.19 121 PHE A O 1
ATOM 957 N N . SER A 1 122 ? 4.176 10.288 -18.423 1.00 80.88 122 SER A N 1
ATOM 958 C CA . SER A 1 122 ? 3.395 11.106 -17.512 1.00 80.88 122 SER A CA 1
ATOM 959 C C . SER A 1 122 ? 1.922 11.018 -17.887 1.00 80.88 122 SER A C 1
ATOM 961 O O . SER A 1 122 ? 1.578 10.970 -19.072 1.00 80.88 122 SER A O 1
ATOM 963 N N . HIS A 1 123 ? 1.061 10.968 -16.883 1.00 80.31 123 HIS A N 1
ATOM 964 C CA . HIS A 1 123 ? -0.385 10.984 -17.026 1.00 80.31 123 HIS A CA 1
ATOM 965 C C . HIS A 1 123 ? -1.028 11.702 -15.831 1.00 80.31 123 HIS A C 1
ATOM 967 O O . HIS A 1 123 ? -0.372 11.982 -14.828 1.00 80.31 123 HIS A O 1
ATOM 973 N N . ASP A 1 124 ? -2.326 11.988 -15.920 1.00 80.88 124 ASP A N 1
ATOM 974 C CA . ASP A 1 124 ? -3.055 12.642 -14.831 1.00 80.88 124 ASP A CA 1
ATOM 975 C C . ASP A 1 124 ? -3.135 11.757 -13.586 1.00 80.88 124 ASP A C 1
ATOM 977 O O . ASP A 1 124 ? -3.284 10.538 -13.683 1.00 80.88 124 ASP A O 1
ATOM 981 N N . ALA A 1 125 ? -3.087 12.367 -12.402 1.00 82.25 125 ALA A N 1
ATOM 982 C CA . ALA A 1 125 ? -3.101 11.617 -11.156 1.00 82.25 125 ALA A CA 1
ATOM 983 C C . ALA A 1 125 ? -4.337 10.705 -11.037 1.00 82.25 125 ALA A C 1
ATOM 985 O O . ALA A 1 125 ? -5.481 11.143 -11.177 1.00 82.25 125 ALA A O 1
ATOM 986 N N . VAL A 1 126 ? -4.103 9.432 -10.718 1.00 81.38 126 VAL A N 1
ATOM 987 C CA . VAL A 1 126 ? -5.162 8.429 -10.547 1.00 81.38 126 VAL A CA 1
ATOM 988 C C . VAL A 1 126 ? -5.442 8.233 -9.066 1.00 81.38 126 VAL A C 1
ATOM 990 O O . VAL A 1 126 ? -4.528 8.004 -8.277 1.00 81.38 126 VAL A O 1
ATOM 993 N N . ASN A 1 127 ? -6.720 8.275 -8.690 1.00 83.50 127 ASN A N 1
ATOM 994 C CA . ASN A 1 127 ? -7.161 8.056 -7.318 1.00 83.50 127 ASN A CA 1
ATOM 995 C C . ASN A 1 127 ? -7.958 6.760 -7.216 1.00 83.50 127 ASN A C 1
ATOM 997 O O . ASN A 1 127 ? -8.867 6.513 -8.007 1.00 83.50 127 ASN A O 1
ATOM 1001 N N . ILE A 1 128 ? -7.639 5.948 -6.215 1.00 83.62 128 ILE A N 1
ATOM 1002 C CA . ILE A 1 128 ? -8.385 4.737 -5.880 1.00 83.62 128 ILE A CA 1
ATOM 1003 C C . ILE A 1 128 ? -8.753 4.802 -4.414 1.00 83.62 128 ILE A C 1
ATOM 1005 O O . ILE A 1 128 ? -7.958 5.236 -3.578 1.00 83.62 128 ILE A O 1
ATOM 1009 N N . GLN A 1 129 ? -9.947 4.313 -4.102 1.00 86.38 129 GLN A N 1
ATOM 1010 C CA . GLN A 1 129 ? -10.352 4.120 -2.727 1.00 86.38 129 GLN A CA 1
ATOM 1011 C C . GLN A 1 129 ? -10.946 2.740 -2.506 1.00 86.38 129 GLN A C 1
ATOM 1013 O O . GLN A 1 129 ? -11.661 2.189 -3.351 1.00 86.38 129 GLN A O 1
ATOM 1018 N N . PHE A 1 130 ? -10.632 2.187 -1.345 1.00 85.62 130 PHE A N 1
ATOM 1019 C CA . PHE A 1 130 ? -11.216 0.946 -0.876 1.00 85.62 130 PHE A CA 1
ATOM 1020 C C . PHE A 1 130 ? -11.388 0.997 0.635 1.00 85.62 130 PHE A C 1
ATOM 1022 O O . PHE A 1 130 ? -10.719 1.757 1.337 1.00 85.62 130 PHE A O 1
ATOM 1029 N N . GLU A 1 131 ? -12.285 0.158 1.124 1.00 87.31 131 GLU A N 1
ATOM 1030 C CA . GLU A 1 131 ? -12.592 0.052 2.540 1.00 87.31 131 GLU A CA 1
ATOM 1031 C C . GLU A 1 131 ? -12.379 -1.382 3.022 1.00 87.31 131 GLU A C 1
ATOM 1033 O O . GLU A 1 131 ? -12.657 -2.335 2.290 1.00 87.31 131 GLU A O 1
ATOM 1038 N N . TYR A 1 132 ? -11.901 -1.548 4.253 1.00 88.25 132 TYR A N 1
ATOM 1039 C CA . TYR A 1 132 ? -11.794 -2.858 4.893 1.00 88.25 132 TYR A CA 1
ATOM 1040 C C . TYR A 1 132 ? -12.107 -2.787 6.389 1.00 88.25 132 TYR A C 1
ATOM 1042 O O . TYR A 1 132 ? -12.005 -1.732 7.018 1.00 88.25 132 TYR A O 1
ATOM 1050 N N . ASN A 1 133 ? -12.494 -3.927 6.968 1.00 87.81 133 ASN A N 1
ATOM 1051 C CA . ASN A 1 133 ? -12.706 -4.050 8.408 1.00 87.81 133 ASN A CA 1
ATOM 1052 C C . ASN A 1 133 ? -11.386 -4.414 9.093 1.00 87.81 133 ASN A C 1
ATOM 1054 O O . ASN A 1 133 ? -10.858 -5.507 8.889 1.00 87.81 133 ASN A O 1
ATOM 1058 N N . THR A 1 134 ? -10.872 -3.526 9.941 1.00 89.75 134 THR A N 1
ATOM 1059 C CA . THR A 1 134 ? -9.575 -3.706 10.606 1.00 89.75 134 THR A CA 1
ATOM 1060 C C . THR A 1 134 ? -9.584 -4.855 11.611 1.00 89.75 134 THR A C 1
ATOM 1062 O O . THR A 1 134 ? -8.534 -5.407 11.922 1.00 89.75 134 THR A O 1
ATOM 1065 N N . ALA A 1 135 ? -10.762 -5.292 12.071 1.00 87.25 135 ALA A N 1
ATOM 1066 C CA . ALA A 1 135 ? -10.891 -6.497 12.886 1.00 87.25 135 ALA A CA 1
ATOM 1067 C C . ALA A 1 135 ? -10.467 -7.772 12.131 1.00 87.25 135 ALA A C 1
ATOM 1069 O O . ALA A 1 135 ? -9.976 -8.704 12.760 1.00 87.25 135 ALA A O 1
ATOM 1070 N N . ASN A 1 136 ? -10.586 -7.785 10.800 1.00 87.50 136 ASN A N 1
ATOM 1071 C CA . ASN A 1 136 ? -10.275 -8.942 9.956 1.00 87.50 136 ASN A CA 1
ATOM 1072 C C . ASN A 1 136 ? -8.822 -8.952 9.459 1.00 87.50 136 ASN A C 1
ATOM 1074 O O . ASN A 1 136 ? -8.469 -9.816 8.668 1.00 87.50 136 ASN A O 1
ATOM 1078 N N . VAL A 1 137 ? -8.001 -7.981 9.874 1.00 87.56 137 VAL A N 1
ATOM 1079 C CA . VAL A 1 137 ? -6.609 -7.828 9.433 1.00 87.56 137 VAL A CA 1
ATOM 1080 C C . VAL A 1 137 ? -5.715 -7.699 10.662 1.00 87.56 137 VAL A C 1
ATOM 1082 O O . VAL A 1 137 ? -5.478 -6.602 11.163 1.00 87.56 137 VAL A O 1
ATOM 1085 N N . GLN A 1 138 ? -5.257 -8.838 11.182 1.00 87.56 138 GLN A N 1
ATOM 1086 C CA . GLN A 1 138 ? -4.452 -8.916 12.408 1.00 87.56 138 GLN A CA 1
ATOM 1087 C C . GLN A 1 138 ? -3.002 -9.307 12.124 1.00 87.56 138 GLN A C 1
ATOM 1089 O O . GLN A 1 138 ? -2.096 -8.945 12.874 1.00 87.56 138 GLN A O 1
ATOM 1094 N N . THR A 1 139 ? -2.771 -10.026 11.030 1.00 88.12 139 THR A N 1
ATOM 1095 C CA . THR A 1 139 ? -1.468 -10.562 10.653 1.00 88.12 139 THR A CA 1
ATOM 1096 C C . THR A 1 139 ? -1.228 -10.405 9.149 1.00 88.12 139 THR A C 1
ATOM 1098 O O . THR A 1 139 ? -2.176 -10.217 8.383 1.00 88.12 139 THR A O 1
ATOM 1101 N N . PRO A 1 140 ? 0.024 -10.544 8.676 1.00 85.19 140 PRO A N 1
ATOM 1102 C CA . PRO A 1 140 ? 0.310 -10.596 7.243 1.00 85.19 140 PRO A CA 1
ATOM 1103 C C . PRO A 1 140 ? -0.391 -11.739 6.491 1.00 85.19 140 PRO A C 1
ATOM 1105 O O . PRO A 1 140 ? -0.403 -11.741 5.256 1.00 85.19 140 PRO A O 1
ATOM 1108 N N . ASP A 1 141 ? -0.952 -12.727 7.195 1.00 85.38 141 ASP A N 1
ATOM 1109 C CA . ASP A 1 141 ? -1.773 -13.790 6.607 1.00 85.38 141 ASP A CA 1
ATOM 1110 C C . ASP A 1 141 ? -3.134 -13.326 6.115 1.00 85.38 141 ASP A C 1
ATOM 1112 O O . ASP A 1 141 ? -3.633 -13.858 5.123 1.00 85.38 141 ASP A O 1
ATOM 1116 N N . ASP A 1 142 ? -3.619 -12.220 6.660 1.00 85.44 142 ASP A N 1
ATOM 1117 C CA . ASP A 1 142 ? -4.926 -11.665 6.339 1.00 85.44 142 ASP A CA 1
ATOM 1118 C C . ASP A 1 142 ? -4.900 -10.712 5.131 1.00 85.44 142 ASP A C 1
ATOM 1120 O O . ASP A 1 142 ? -5.943 -10.242 4.677 1.00 85.44 142 ASP A O 1
ATOM 1124 N N . PHE A 1 143 ? -3.712 -10.415 4.585 1.00 85.50 143 PHE A N 1
ATOM 1125 C CA . PHE A 1 143 ? -3.497 -9.460 3.490 1.00 85.50 143 PHE A CA 1
ATOM 1126 C C . PHE A 1 143 ? -3.978 -10.006 2.136 1.00 85.50 143 PHE A C 1
ATOM 1128 O O . PHE A 1 143 ? -3.185 -10.305 1.238 1.00 85.50 143 PHE A O 1
ATOM 1135 N N . SER A 1 144 ? -5.292 -10.138 1.989 1.00 79.50 144 SER A N 1
ATOM 1136 C CA . SER A 1 144 ? -5.962 -10.698 0.817 1.00 79.50 144 SER A CA 1
ATOM 1137 C C . SER A 1 144 ? -7.078 -9.783 0.311 1.00 79.50 144 SER A C 1
ATOM 1139 O O . SER A 1 144 ? -7.528 -8.873 1.001 1.00 79.50 144 SER A O 1
ATOM 1141 N N . ALA A 1 145 ? -7.544 -10.010 -0.918 1.00 75.88 145 ALA A N 1
ATOM 1142 C CA . ALA A 1 145 ? -8.676 -9.256 -1.457 1.00 75.88 145 ALA A CA 1
ATOM 1143 C C . ALA A 1 145 ? -10.003 -9.566 -0.732 1.00 75.88 145 ALA A C 1
ATOM 1145 O O . ALA A 1 145 ? -10.918 -8.748 -0.787 1.00 75.88 145 ALA A O 1
ATOM 1146 N N . ASP A 1 146 ? -10.090 -10.695 -0.021 1.00 76.69 146 ASP A N 1
ATOM 1147 C CA . ASP A 1 146 ? -11.321 -11.188 0.611 1.00 76.69 146 ASP A CA 1
ATOM 1148 C C . ASP A 1 146 ? -11.796 -10.308 1.780 1.00 76.69 146 ASP A C 1
ATOM 1150 O O . ASP A 1 146 ? -12.969 -10.335 2.145 1.00 76.69 146 ASP A O 1
ATOM 1154 N N . VAL A 1 147 ? -10.906 -9.501 2.366 1.00 74.56 147 VAL A N 1
ATOM 1155 C CA . VAL A 1 147 ? -11.239 -8.611 3.493 1.00 74.56 147 VAL A CA 1
ATOM 1156 C C . VAL A 1 147 ? -11.642 -7.195 3.050 1.00 74.56 147 VAL A C 1
ATOM 1158 O O . VAL A 1 147 ? -11.942 -6.348 3.895 1.00 74.56 147 VAL A O 1
ATOM 1161 N N . VAL A 1 148 ? -11.673 -6.923 1.740 1.00 75.50 148 VA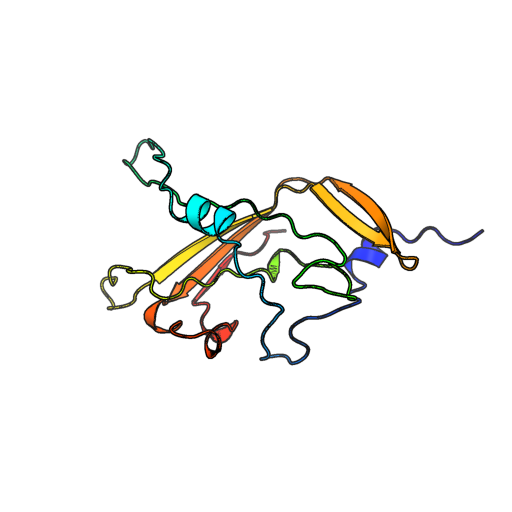L A N 1
ATOM 1162 C CA . VAL A 1 148 ? -12.123 -5.642 1.172 1.00 75.50 148 VAL A CA 1
ATOM 1163 C C . VAL A 1 148 ? -13.655 -5.598 1.140 1.00 75.50 148 VAL A C 1
ATOM 1165 O O . VAL A 1 148 ? -14.296 -6.436 0.515 1.00 75.50 148 VAL A O 1
ATOM 1168 N N . PHE A 1 149 ? -14.249 -4.595 1.790 1.00 61.19 149 PHE A N 1
ATOM 1169 C CA . PHE A 1 149 ? -15.704 -4.426 1.917 1.00 61.19 149 PHE A CA 1
ATOM 1170 C C . PHE A 1 149 ? -16.327 -3.656 0.738 1.00 61.19 149 PHE A C 1
ATOM 1172 O O . PHE A 1 149 ? -17.506 -3.817 0.433 1.00 61.19 149 PHE A O 1
ATOM 1179 N N . GLY A 1 150 ? -15.534 -2.835 0.046 1.00 59.56 150 GLY A N 1
ATOM 1180 C CA . GLY A 1 150 ? -15.968 -2.074 -1.123 1.00 59.56 150 GLY A CA 1
ATOM 1181 C C . GLY A 1 150 ? -14.791 -1.429 -1.846 1.00 59.56 150 GLY A C 1
ATOM 1182 O O . GLY A 1 150 ? -13.812 -1.024 -1.218 1.00 59.56 150 GLY A O 1
ATOM 1183 N N . MET A 1 151 ? -14.880 -1.344 -3.173 1.00 58.31 151 MET A N 1
ATOM 1184 C CA . MET A 1 151 ? -13.878 -0.709 -4.027 1.00 58.31 151 MET A CA 1
ATOM 1185 C C . MET A 1 151 ? -14.581 0.239 -4.995 1.00 58.31 151 MET A C 1
ATOM 1187 O O . MET A 1 151 ? -15.472 -0.180 -5.730 1.00 58.31 151 MET A O 1
ATOM 1191 N N . GLN A 1 152 ? -14.152 1.498 -5.031 1.00 56.53 152 GLN A N 1
ATOM 1192 C CA . GLN A 1 152 ? -14.414 2.364 -6.176 1.00 56.53 152 GLN A CA 1
ATOM 1193 C C . GLN A 1 152 ? -13.141 2.411 -7.017 1.00 56.53 152 GLN A C 1
ATOM 1195 O O . GLN A 1 152 ? -12.123 2.973 -6.610 1.00 56.53 152 GLN A O 1
ATOM 1200 N N . GLY A 1 153 ? -13.198 1.735 -8.164 1.00 49.59 153 GLY A N 1
ATOM 1201 C CA . GLY A 1 153 ? -12.195 1.826 -9.220 1.00 49.59 153 GLY A CA 1
ATOM 1202 C C . GLY A 1 153 ? -12.578 2.886 -10.250 1.00 49.59 153 GLY A C 1
ATOM 1203 O O . GLY A 1 153 ? -13.730 3.314 -10.291 1.00 49.59 153 GLY A O 1
ATOM 1204 N N . LEU A 1 154 ? -11.590 3.279 -11.060 1.00 42.06 154 LEU A N 1
ATOM 1205 C CA . LEU A 1 154 ? -11.693 4.211 -12.188 1.00 42.06 154 LEU A C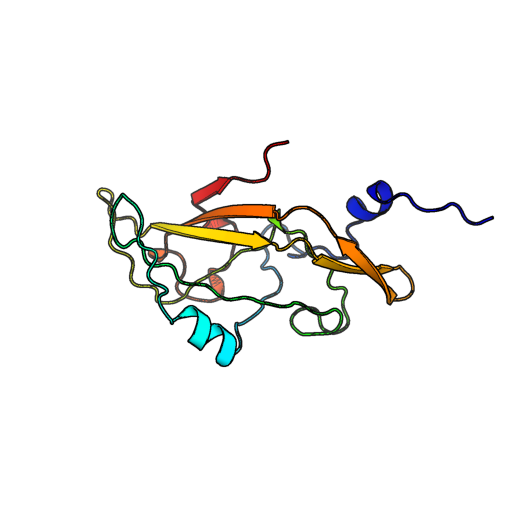A 1
ATOM 1206 C C . LEU A 1 154 ? -13.040 4.082 -12.919 1.00 42.06 154 LEU A C 1
ATOM 1208 O O . LEU A 1 154 ? -13.310 3.060 -13.550 1.00 42.06 154 LEU A O 1
ATOM 1212 N N . GLY A 1 155 ? -13.877 5.115 -12.806 1.00 38.09 155 GLY A N 1
ATOM 1213 C CA . GLY A 1 155 ? -14.965 5.331 -13.753 1.00 38.09 155 GLY A CA 1
ATOM 1214 C C . GLY A 1 155 ? -14.358 5.647 -15.118 1.00 38.09 155 GLY A C 1
ATOM 1215 O O . GLY A 1 155 ? -13.366 6.374 -15.173 1.00 38.09 155 GLY A O 1
ATOM 1216 N N . ASN A 1 156 ? -14.917 5.027 -16.162 1.00 30.97 156 ASN A N 1
ATOM 1217 C CA . ASN A 1 156 ? -14.517 5.200 -17.564 1.00 30.97 156 ASN A CA 1
ATOM 1218 C C . ASN A 1 156 ? -14.416 6.667 -17.985 1.00 30.97 156 ASN A C 1
ATOM 1220 O O . ASN A 1 156 ? -15.301 7.449 -17.568 1.00 30.97 156 ASN A O 1
#

Sequence (156 aa):
MRPMRTVNSYANNIRVTWPRKEKGKGLFYMLSNAELEAFKQRQLLTTSKGDDGVYNASIRLEPGASPFGPGRADVRINQVRLWLLGVGVKADNAGRKQLMVKIAYAGNETLENTERQALEFSHDAVNIQFEYNTANVQTPDDFSADVVFGMQGLGN